Protein AF-A0A5C4IYL6-F1 (afdb_monomer_lite)

Secondary structure (DSSP, 8-state):
-EEEEEEEEETTEEEEEEEEEEEE-SSS-EEEEEEEEEE-TTSTT--EEEPPEEEEEES-SS--HHHHHHHHHHHHHTSHHHHHHHHHHEE----

Foldseek 3Di:
DDWDWDWDQDPVGTFTWIWDWDWDPPPHTKIWIKTFTWDDQPDPVGIATEDMDTPDIPPDPDDPVVVVVVVVVCVQVVDPVSVVVNVVRYDDDDD

Radius of gyration: 14.27 Å; chains: 1; bounding box: 31×28×36 Å

Structure (mmCIF, N/CA/C/O backbone):
data_AF-A0A5C4IYL6-F1
#
_entry.id   AF-A0A5C4IYL6-F1
#
loop_
_atom_site.group_PDB
_atom_site.id
_atom_site.type_symbol
_atom_site.label_atom_id
_atom_site.label_alt_id
_atom_site.label_comp_id
_atom_site.label_asym_id
_atom_site.label_entity_id
_atom_site.label_seq_id
_atom_site.pdbx_PDB_ins_code
_atom_site.Cartn_x
_atom_site.Cartn_y
_atom_site.Cartn_z
_atom_site.occupancy
_atom_site.B_iso_or_equiv
_atom_site.auth_seq_id
_atom_site.auth_comp_id
_atom_site.auth_asym_id
_atom_site.auth_atom_id
_atom_site.pdbx_PDB_model_num
ATOM 1 N N . MET A 1 1 ? -1.263 9.237 9.375 1.00 84.19 1 MET A N 1
ATOM 2 C CA . MET A 1 1 ? -0.700 8.286 8.398 1.00 84.19 1 MET A CA 1
ATOM 3 C C . MET A 1 1 ? 0.782 8.565 8.267 1.00 84.19 1 MET A C 1
ATOM 5 O O . MET A 1 1 ? 1.154 9.732 8.190 1.00 84.19 1 MET A O 1
ATOM 9 N N . LEU A 1 2 ? 1.598 7.518 8.291 1.00 92.69 2 LEU A N 1
ATOM 10 C CA . LEU A 1 2 ? 3.038 7.563 8.059 1.00 92.69 2 LEU A CA 1
ATOM 11 C C . LEU A 1 2 ? 3.344 6.750 6.798 1.00 92.69 2 LEU A C 1
ATOM 13 O O . LEU A 1 2 ? 2.785 5.671 6.624 1.00 92.69 2 LEU A O 1
ATOM 17 N N . VAL A 1 3 ? 4.229 7.259 5.943 1.00 94.88 3 VAL A N 1
ATOM 18 C CA . VAL A 1 3 ? 4.760 6.524 4.790 1.00 94.88 3 VAL A CA 1
ATOM 19 C C . VAL A 1 3 ? 6.278 6.568 4.875 1.00 94.88 3 VAL A C 1
ATOM 21 O O . VAL A 1 3 ? 6.849 7.651 5.013 1.00 94.88 3 VAL A O 1
ATOM 24 N N . VAL A 1 4 ? 6.924 5.405 4.836 1.00 96.44 4 VAL A N 1
ATOM 25 C CA . VAL A 1 4 ? 8.388 5.284 4.889 1.00 96.44 4 VAL A CA 1
ATOM 26 C C . VAL A 1 4 ? 8.897 4.409 3.756 1.00 96.44 4 VAL A C 1
ATOM 28 O O . VAL A 1 4 ? 8.259 3.424 3.399 1.00 96.44 4 VAL A O 1
ATOM 31 N N . ASP A 1 5 ? 10.055 4.766 3.212 1.00 95.50 5 ASP A N 1
ATOM 32 C CA . ASP A 1 5 ? 10.780 3.934 2.254 1.00 95.50 5 ASP A CA 1
ATOM 33 C C . ASP A 1 5 ? 11.583 2.867 3.008 1.00 95.50 5 ASP A C 1
ATOM 35 O O . ASP A 1 5 ? 12.306 3.176 3.964 1.00 95.50 5 ASP A O 1
ATOM 39 N N . ALA A 1 6 ? 11.398 1.605 2.633 1.00 93.88 6 ALA A N 1
ATOM 40 C CA . ALA A 1 6 ? 11.996 0.452 3.290 1.00 93.88 6 ALA A CA 1
ATOM 41 C C . ALA A 1 6 ? 12.186 -0.701 2.294 1.00 93.88 6 ALA A C 1
ATOM 43 O O . ALA A 1 6 ? 11.986 -0.561 1.092 1.00 93.88 6 ALA A O 1
ATOM 44 N N . TYR A 1 7 ? 12.566 -1.870 2.803 1.00 92.00 7 TYR A N 1
ATOM 45 C CA . TYR A 1 7 ? 12.649 -3.092 2.016 1.00 92.00 7 TYR A CA 1
ATOM 46 C C . TYR A 1 7 ? 11.971 -4.257 2.735 1.00 92.00 7 TYR A C 1
ATOM 48 O O . TYR A 1 7 ? 12.037 -4.382 3.961 1.00 92.00 7 TYR A O 1
ATOM 56 N N . LEU A 1 8 ? 11.333 -5.125 1.954 1.00 89.88 8 LEU A N 1
ATOM 57 C CA . LEU A 1 8 ? 10.790 -6.405 2.388 1.00 89.88 8 LEU A CA 1
ATOM 58 C C . LEU A 1 8 ? 11.786 -7.518 2.069 1.00 89.88 8 LEU A C 1
ATOM 60 O O . LEU A 1 8 ? 12.445 -7.497 1.030 1.00 89.88 8 LEU A O 1
ATOM 64 N N . HIS A 1 9 ? 11.866 -8.514 2.948 1.00 88.44 9 HIS A N 1
ATOM 65 C CA . HIS A 1 9 ? 12.515 -9.783 2.636 1.00 88.44 9 HIS A CA 1
ATOM 66 C C . HIS A 1 9 ? 11.432 -10.783 2.254 1.00 88.44 9 HIS A C 1
ATOM 68 O O . HIS A 1 9 ? 10.704 -11.270 3.119 1.00 88.44 9 HIS A O 1
ATOM 74 N N . LEU A 1 10 ? 11.313 -11.042 0.959 1.00 81.69 10 LEU A N 1
ATOM 75 C CA . LEU A 1 10 ? 10.408 -12.033 0.390 1.00 81.69 10 LEU A CA 1
ATOM 76 C C . LEU A 1 10 ? 11.224 -13.255 -0.047 1.00 81.69 10 LEU A C 1
ATOM 78 O O . LEU A 1 10 ? 12.455 -13.222 -0.046 1.00 81.69 10 LEU A O 1
ATOM 82 N N . GLU A 1 11 ? 10.558 -14.341 -0.436 1.00 80.19 11 GLU A N 1
ATOM 83 C CA . GLU A 1 11 ? 11.248 -15.546 -0.930 1.00 80.19 11 GLU A CA 1
ATOM 84 C C . GLU A 1 11 ? 12.102 -15.253 -2.173 1.00 80.19 11 GLU A C 1
ATOM 86 O O . GLU A 1 11 ? 13.161 -15.849 -2.364 1.00 80.19 11 GLU A O 1
ATOM 91 N N . VAL A 1 12 ? 11.681 -14.270 -2.974 1.00 79.25 12 VAL A N 1
ATOM 92 C CA . VAL A 1 12 ? 12.411 -13.763 -4.145 1.00 79.25 12 VAL A CA 1
ATOM 93 C C . VAL A 1 12 ? 13.611 -12.876 -3.784 1.00 79.25 12 VAL A C 1
ATOM 95 O O . VAL A 1 12 ? 14.391 -12.502 -4.657 1.00 79.25 12 VAL A O 1
ATOM 98 N N . GLY A 1 13 ? 13.784 -12.548 -2.501 1.00 86.44 13 GLY A N 1
ATOM 99 C CA . GLY A 1 13 ? 14.874 -11.733 -1.979 1.00 86.44 13 GLY A CA 1
ATOM 100 C C . GLY A 1 13 ? 14.420 -10.377 -1.440 1.00 86.44 13 GLY A C 1
ATOM 101 O O . GLY A 1 13 ? 13.290 -10.195 -0.985 1.00 86.44 13 GLY A O 1
ATOM 102 N N . ARG A 1 14 ? 15.353 -9.419 -1.436 1.00 90.31 14 ARG A N 1
ATOM 103 C CA . ARG A 1 14 ? 15.111 -8.057 -0.952 1.00 90.31 14 ARG A CA 1
ATOM 104 C C . ARG A 1 14 ? 14.368 -7.250 -2.015 1.00 90.31 14 ARG A C 1
ATOM 106 O O . ARG A 1 14 ? 14.908 -7.056 -3.101 1.00 90.31 14 ARG A O 1
ATOM 113 N N . VAL A 1 15 ? 13.190 -6.736 -1.675 1.00 92.25 15 VAL A N 1
ATOM 114 C CA . VAL A 1 15 ? 12.358 -5.909 -2.562 1.00 92.25 15 VAL A CA 1
ATOM 115 C C . VAL A 1 15 ? 12.127 -4.550 -1.911 1.00 92.25 15 VAL A C 1
ATOM 117 O O . VAL A 1 15 ? 11.708 -4.497 -0.755 1.00 92.25 15 VAL A O 1
ATOM 120 N N . ASP A 1 16 ? 12.411 -3.464 -2.630 1.00 95.19 16 ASP A N 1
ATOM 121 C CA . ASP A 1 16 ? 12.133 -2.106 -2.151 1.00 95.19 16 ASP A CA 1
ATOM 122 C C . ASP A 1 16 ? 10.615 -1.899 -2.030 1.00 95.19 16 ASP A C 1
ATOM 124 O O . ASP A 1 16 ? 9.833 -2.385 -2.851 1.00 95.19 16 ASP A O 1
ATOM 128 N N . ALA A 1 17 ? 10.172 -1.233 -0.966 1.00 96.44 17 ALA A N 1
ATOM 129 C CA . ALA A 1 17 ? 8.757 -1.054 -0.680 1.00 96.44 17 ALA A CA 1
ATOM 130 C C . ALA A 1 17 ? 8.484 0.216 0.124 1.00 96.44 17 ALA A C 1
ATOM 132 O O . ALA A 1 17 ? 9.176 0.522 1.094 1.00 96.44 17 ALA A O 1
ATOM 133 N N . LEU A 1 18 ? 7.390 0.898 -0.211 1.00 95.75 18 LEU A N 1
ATOM 134 C CA . LEU A 1 18 ? 6.828 1.915 0.669 1.00 95.75 18 LEU A CA 1
ATOM 135 C C . LEU A 1 18 ? 5.979 1.226 1.735 1.00 95.75 18 LEU A C 1
ATOM 137 O O . LEU A 1 18 ? 5.039 0.498 1.414 1.00 95.75 18 LEU A O 1
ATOM 141 N N . ILE A 1 19 ? 6.294 1.460 3.005 1.00 96.12 19 ILE A N 1
ATOM 142 C CA . ILE A 1 19 ? 5.485 0.991 4.127 1.00 96.12 19 ILE A CA 1
ATOM 143 C C . ILE A 1 19 ? 4.540 2.109 4.540 1.00 96.12 19 ILE A C 1
ATOM 145 O O . ILE A 1 19 ? 4.975 3.179 4.970 1.00 96.12 19 ILE A O 1
ATOM 149 N N . VAL A 1 20 ? 3.246 1.838 4.420 1.00 94.88 20 VAL A N 1
ATOM 150 C CA . VAL A 1 20 ? 2.169 2.723 4.857 1.00 94.88 20 VAL A CA 1
ATOM 151 C C . VAL A 1 20 ? 1.670 2.232 6.208 1.00 94.88 20 VAL A C 1
ATOM 153 O O . VAL A 1 20 ? 1.259 1.081 6.335 1.00 94.88 20 VAL A O 1
ATOM 156 N N . ASP A 1 21 ? 1.704 3.104 7.210 1.00 94.69 21 ASP A N 1
ATOM 157 C CA . ASP A 1 21 ? 1.148 2.863 8.541 1.00 94.69 21 ASP A CA 1
ATOM 158 C C . ASP A 1 21 ? 0.011 3.864 8.800 1.00 94.69 21 ASP A C 1
ATOM 160 O O . ASP A 1 21 ? 0.208 5.087 8.913 1.00 94.69 21 ASP A O 1
ATOM 164 N N . ALA A 1 22 ? -1.210 3.341 8.829 1.00 92.62 22 ALA A N 1
ATOM 165 C CA . ALA A 1 22 ? -2.424 4.088 9.102 1.00 92.62 22 ALA A CA 1
ATOM 166 C C . ALA A 1 22 ? -2.955 3.692 10.478 1.00 92.62 22 ALA A C 1
ATOM 168 O O . ALA A 1 22 ? -3.146 2.517 10.770 1.00 92.62 22 ALA A O 1
ATOM 169 N N . VAL A 1 23 ? -3.215 4.687 11.325 1.00 93.38 23 VAL A N 1
ATOM 170 C CA . VAL A 1 23 ? -3.750 4.482 12.672 1.00 93.38 23 VAL A CA 1
ATOM 171 C C . VAL A 1 23 ? -4.974 5.358 12.842 1.00 93.38 23 VAL A C 1
ATOM 173 O O . VAL A 1 23 ? -4.926 6.563 12.589 1.00 93.38 23 VAL A O 1
ATOM 176 N N . GLU A 1 24 ? -6.044 4.746 13.319 1.00 91.56 24 GLU A N 1
ATOM 177 C CA . GLU A 1 24 ? -7.250 5.413 13.775 1.00 91.56 24 GLU A CA 1
ATOM 178 C C . GLU A 1 24 ? -7.379 5.197 15.285 1.00 91.56 24 GLU A C 1
ATOM 180 O O . GLU A 1 24 ? -7.089 4.116 15.792 1.00 91.56 24 GLU A O 1
ATOM 185 N N . TYR A 1 25 ? -7.774 6.233 16.026 1.00 89.69 25 TYR A N 1
ATOM 186 C CA . TYR A 1 25 ? -7.799 6.196 17.494 1.00 89.69 25 TYR A CA 1
ATOM 187 C C . TYR A 1 25 ? -9.206 6.137 18.100 1.00 89.69 25 TYR A C 1
ATOM 189 O O . TYR A 1 25 ? -9.336 5.818 19.280 1.00 89.69 25 TYR A O 1
ATOM 197 N N . VAL A 1 26 ? -10.251 6.451 17.332 1.00 89.50 26 VAL A N 1
ATOM 198 C CA . VAL A 1 26 ? -11.631 6.581 17.821 1.00 89.50 26 VAL A CA 1
ATOM 199 C C . VAL A 1 26 ? -12.546 5.722 16.946 1.00 89.50 26 VAL A C 1
ATOM 201 O O . VAL A 1 26 ? -12.405 5.786 15.729 1.00 89.50 26 VAL A O 1
ATOM 204 N N . PRO A 1 27 ? -13.491 4.947 17.518 1.00 86.56 27 PRO A N 1
ATOM 205 C CA . PRO A 1 27 ? -13.794 4.778 18.949 1.00 86.56 27 PRO A CA 1
ATOM 206 C C . PRO A 1 27 ? -12.834 3.844 19.709 1.00 86.56 27 PRO A C 1
ATOM 208 O O . PRO A 1 27 ? -12.916 3.744 20.930 1.00 86.56 27 PRO A O 1
ATOM 211 N N . GLY A 1 28 ? -11.910 3.186 19.015 1.00 87.06 28 GLY A N 1
ATOM 212 C CA . GLY A 1 28 ? -10.846 2.373 19.598 1.00 87.06 28 GLY A CA 1
ATOM 213 C C . GLY A 1 28 ? -9.635 2.372 18.674 1.00 87.06 28 GLY A C 1
ATOM 214 O O . GLY A 1 28 ? -9.774 2.631 17.478 1.00 87.06 28 GLY A O 1
ATOM 215 N N . ARG A 1 29 ? -8.440 2.115 19.220 1.00 92.31 29 ARG A N 1
ATOM 216 C CA . ARG A 1 29 ? -7.212 2.133 18.420 1.00 92.31 29 ARG A CA 1
ATOM 217 C C . ARG A 1 29 ? -7.209 0.968 17.433 1.00 92.31 29 ARG A C 1
ATOM 219 O O . ARG A 1 29 ? -7.119 -0.185 17.849 1.00 92.31 29 ARG A O 1
ATOM 226 N N . ARG A 1 30 ? -7.219 1.295 16.146 1.00 93.25 30 ARG A N 1
ATOM 227 C CA . ARG A 1 30 ? -7.038 0.365 15.032 1.00 93.25 30 ARG A CA 1
ATOM 228 C C . ARG A 1 30 ? -5.851 0.809 14.201 1.00 93.25 30 ARG A C 1
ATOM 230 O O . ARG A 1 30 ? -5.623 2.009 14.045 1.00 93.25 30 ARG A O 1
ATOM 237 N N . SER A 1 31 ? -5.088 -0.137 13.677 1.00 93.94 31 SER A N 1
ATOM 238 C CA . SER A 1 31 ? -4.008 0.190 12.752 1.00 93.94 31 SER A CA 1
ATOM 239 C C . SER A 1 31 ? -3.910 -0.795 11.608 1.00 93.94 31 SER A C 1
ATOM 241 O O . SER A 1 31 ? -4.130 -1.990 11.786 1.00 93.94 31 SER A O 1
ATOM 243 N N . LEU A 1 32 ? -3.535 -0.262 10.455 1.00 94.19 32 LEU A N 1
ATOM 244 C CA . LEU A 1 32 ? -3.306 -0.970 9.215 1.00 94.19 32 LEU A CA 1
ATOM 245 C C . LEU A 1 32 ? -1.883 -0.673 8.761 1.00 94.19 32 LEU A C 1
ATOM 247 O O . LEU A 1 32 ? -1.523 0.489 8.557 1.00 94.19 32 LEU A O 1
ATOM 251 N N . LYS A 1 33 ? -1.095 -1.726 8.563 1.00 95.19 33 LYS A N 1
ATOM 252 C CA . LYS A 1 33 ? 0.215 -1.637 7.933 1.00 95.19 33 LYS A CA 1
ATOM 253 C C . LYS A 1 33 ? 0.178 -2.323 6.582 1.00 95.19 33 LYS A C 1
ATOM 255 O O . LYS A 1 33 ? -0.181 -3.497 6.483 1.00 95.19 33 LYS A O 1
ATOM 260 N N . MET A 1 34 ? 0.594 -1.600 5.555 1.00 95.06 34 MET A N 1
ATOM 261 C CA . MET A 1 34 ? 0.698 -2.102 4.192 1.00 95.06 34 MET A CA 1
ATOM 262 C C . MET A 1 34 ? 2.104 -1.907 3.655 1.00 95.06 34 MET A C 1
ATOM 264 O O . MET A 1 34 ? 2.782 -0.941 4.001 1.00 95.06 34 MET A O 1
ATOM 268 N N . ALA A 1 35 ? 2.514 -2.811 2.779 1.00 95.50 35 ALA A N 1
ATOM 269 C CA . ALA A 1 35 ? 3.689 -2.648 1.950 1.00 95.50 35 ALA A CA 1
ATOM 270 C C . ALA A 1 35 ? 3.257 -2.464 0.497 1.00 95.50 35 ALA A C 1
ATOM 272 O O . ALA A 1 35 ? 2.423 -3.216 -0.005 1.00 95.50 35 ALA A O 1
ATOM 273 N N . ILE A 1 36 ? 3.842 -1.479 -0.172 1.00 94.88 36 ILE A N 1
ATOM 274 C CA . ILE A 1 36 ? 3.687 -1.218 -1.601 1.00 94.88 36 ILE A CA 1
ATOM 275 C C . ILE A 1 36 ? 5.052 -1.503 -2.227 1.00 94.88 36 ILE A C 1
ATOM 277 O O . ILE A 1 36 ? 5.913 -0.616 -2.216 1.00 94.88 36 ILE A O 1
ATOM 281 N N . PRO A 1 37 ? 5.307 -2.741 -2.686 1.00 95.25 37 PRO A N 1
ATOM 282 C CA . PRO A 1 37 ? 6.580 -3.072 -3.297 1.00 95.25 37 PRO A CA 1
ATOM 283 C C . PRO A 1 37 ? 6.727 -2.308 -4.611 1.00 95.25 37 PRO A C 1
ATOM 285 O O . PRO A 1 37 ? 5.763 -2.160 -5.366 1.00 95.25 37 PRO A O 1
ATOM 288 N N . TYR A 1 38 ? 7.933 -1.842 -4.903 1.00 94.94 38 TYR A N 1
ATOM 289 C CA . TYR A 1 38 ? 8.225 -1.135 -6.139 1.00 94.94 38 TYR A CA 1
ATOM 290 C C . TYR A 1 38 ? 9.605 -1.515 -6.674 1.00 94.94 38 TYR A C 1
ATOM 292 O O . TYR A 1 38 ? 10.476 -2.010 -5.961 1.00 94.94 38 TYR A O 1
ATOM 300 N N . ARG A 1 39 ? 9.798 -1.284 -7.968 1.00 93.81 39 ARG A N 1
ATOM 301 C CA . ARG A 1 39 ? 11.104 -1.314 -8.621 1.00 93.81 39 ARG A CA 1
ATOM 302 C C . ARG A 1 39 ? 11.542 0.130 -8.845 1.00 93.81 39 ARG A C 1
ATOM 304 O O . ARG A 1 39 ? 10.779 0.876 -9.457 1.00 93.81 39 ARG A O 1
ATOM 311 N N . PRO A 1 40 ? 12.717 0.565 -8.363 1.00 93.50 40 PRO A N 1
ATOM 312 C CA . PRO A 1 40 ? 13.152 1.948 -8.518 1.00 93.50 40 PRO A CA 1
ATOM 313 C C . PRO A 1 40 ? 13.424 2.288 -9.987 1.00 93.50 40 PRO A C 1
ATOM 315 O O 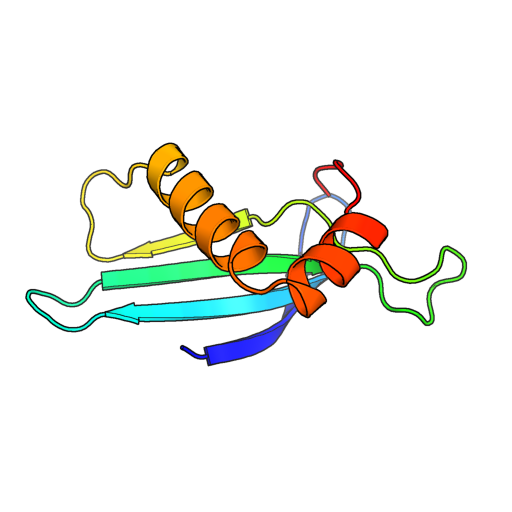. PRO A 1 40 ? 13.855 1.440 -10.766 1.00 93.50 40 PRO A O 1
ATOM 318 N N . GLN A 1 41 ? 13.273 3.565 -10.351 1.00 92.62 41 GLN A N 1
ATOM 319 C CA . GLN A 1 41 ? 13.526 4.067 -11.713 1.00 92.62 41 GLN A CA 1
ATOM 320 C C . GLN A 1 41 ? 14.947 3.767 -12.226 1.00 92.62 41 GLN A C 1
ATOM 322 O O . GLN A 1 41 ? 15.160 3.686 -13.430 1.00 92.62 41 GLN A O 1
ATOM 327 N N . MET A 1 42 ? 15.915 3.604 -11.318 1.00 92.12 42 MET A N 1
ATOM 328 C CA . MET A 1 42 ? 17.304 3.267 -11.649 1.00 92.12 42 MET A CA 1
ATOM 329 C C . MET A 1 42 ? 17.494 1.806 -12.096 1.00 92.12 42 MET A C 1
ATOM 331 O O . MET A 1 42 ? 18.592 1.458 -12.531 1.00 92.12 42 MET A O 1
ATOM 335 N N . SER A 1 43 ? 16.471 0.949 -11.981 1.00 91.75 43 SER A N 1
ATOM 336 C CA . SER A 1 43 ? 16.523 -0.424 -12.497 1.00 91.75 43 SER A CA 1
ATOM 337 C C . SER A 1 43 ? 16.570 -0.425 -14.030 1.00 91.75 43 SER A C 1
ATOM 339 O O . SER A 1 43 ? 15.893 0.401 -14.647 1.00 91.75 43 SER A O 1
ATOM 341 N N . PRO A 1 44 ? 17.295 -1.361 -14.673 1.00 93.19 44 PRO A N 1
ATOM 342 C CA . PRO A 1 44 ? 17.321 -1.486 -16.135 1.00 93.19 44 PRO A CA 1
ATOM 343 C C . PRO A 1 44 ? 15.932 -1.620 -16.782 1.00 93.19 44 PRO A C 1
ATOM 345 O O . PRO A 1 44 ? 15.717 -1.160 -17.900 1.00 93.19 44 PRO A O 1
ATOM 348 N N . GLU A 1 45 ? 14.982 -2.221 -16.068 1.00 91.38 45 GLU A N 1
ATOM 349 C CA . GLU A 1 45 ? 13.599 -2.461 -16.488 1.00 91.38 45 GLU A CA 1
ATOM 350 C C . GLU A 1 45 ? 12.654 -1.288 -16.149 1.00 91.38 45 GLU A C 1
ATOM 352 O O . GLU A 1 45 ? 11.438 -1.402 -16.315 1.00 91.38 45 GLU A O 1
ATOM 357 N N . GLY A 1 46 ? 13.186 -0.167 -15.649 1.00 93.88 46 GLY A N 1
ATOM 358 C CA . GLY A 1 46 ? 12.431 1.038 -15.291 1.00 93.88 46 GLY A CA 1
ATOM 359 C C . GLY A 1 46 ? 11.627 0.927 -13.991 1.00 93.88 46 GLY A C 1
ATOM 360 O O . GLY A 1 46 ? 11.676 -0.088 -13.294 1.00 93.88 46 GLY A O 1
ATOM 361 N N . PHE A 1 47 ? 10.886 1.988 -13.656 1.00 94.44 47 PHE A N 1
ATOM 362 C CA . PHE A 1 47 ? 10.029 2.022 -12.470 1.00 94.44 47 PHE A CA 1
ATOM 363 C C . PHE A 1 47 ? 8.789 1.137 -12.630 1.00 94.44 47 PHE A C 1
ATOM 365 O O . PHE A 1 47 ? 8.173 1.102 -13.695 1.00 94.44 47 PHE A O 1
ATOM 372 N N . ALA A 1 48 ? 8.417 0.447 -11.555 1.00 94.88 48 ALA A N 1
ATOM 373 C CA . ALA A 1 48 ? 7.189 -0.334 -11.481 1.00 94.88 48 ALA A CA 1
ATOM 374 C C . ALA A 1 48 ? 6.648 -0.356 -10.053 1.00 94.88 48 ALA A C 1
ATOM 376 O O . ALA A 1 48 ? 7.423 -0.325 -9.098 1.00 94.88 48 ALA A O 1
ATOM 377 N N . VAL A 1 49 ? 5.331 -0.464 -9.915 1.00 94.19 49 VAL A N 1
ATOM 378 C CA . VAL A 1 49 ? 4.641 -0.708 -8.646 1.00 94.19 49 VAL A CA 1
ATOM 379 C C . VAL A 1 49 ? 4.044 -2.107 -8.711 1.00 94.19 49 VAL A C 1
ATOM 381 O O . VAL A 1 49 ? 3.367 -2.442 -9.678 1.00 94.19 49 VAL A O 1
ATOM 384 N N . TYR A 1 50 ? 4.300 -2.933 -7.704 1.00 93.44 50 TYR A N 1
ATOM 385 C CA . TYR A 1 50 ? 3.727 -4.274 -7.608 1.00 93.44 50 TYR A CA 1
ATOM 386 C C . TYR A 1 50 ? 2.472 -4.264 -6.733 1.00 93.44 50 TYR A C 1
ATOM 388 O O . TYR A 1 50 ? 2.192 -3.288 -6.028 1.00 93.44 50 TYR A O 1
ATOM 396 N N . ARG A 1 51 ? 1.718 -5.370 -6.741 1.00 90.94 51 ARG A N 1
ATOM 397 C CA . ARG A 1 51 ? 0.495 -5.498 -5.936 1.00 90.94 51 ARG A CA 1
ATOM 398 C C . ARG A 1 51 ? 0.784 -5.211 -4.443 1.00 90.94 51 ARG A C 1
ATOM 400 O O . ARG A 1 51 ? 1.626 -5.897 -3.853 1.00 90.94 51 ARG A O 1
ATOM 407 N N . PRO A 1 52 ? 0.077 -4.247 -3.813 1.00 92.75 52 PRO A N 1
ATOM 408 C CA . PRO A 1 52 ? 0.201 -3.976 -2.384 1.00 92.75 52 PRO A CA 1
ATOM 409 C C . PRO A 1 52 ? -0.125 -5.197 -1.523 1.00 92.75 52 PRO A C 1
ATOM 411 O O . PRO A 1 52 ? -0.969 -6.022 -1.878 1.00 92.75 52 PRO A O 1
ATOM 414 N N . LYS A 1 53 ? 0.522 -5.291 -0.361 1.00 91.75 53 LYS A N 1
ATOM 415 C CA . LYS A 1 53 ? 0.352 -6.390 0.595 1.00 91.75 53 LYS A CA 1
ATOM 416 C C . LYS A 1 53 ? -0.017 -5.848 1.966 1.00 91.75 53 LYS A C 1
ATOM 418 O O . LYS A 1 53 ? 0.613 -4.912 2.459 1.00 91.75 53 LYS A O 1
ATOM 423 N N . PHE A 1 54 ? -0.991 -6.478 2.612 1.00 92.81 54 PHE A N 1
ATOM 424 C CA . PHE A 1 54 ? -1.236 -6.266 4.034 1.00 92.81 54 PHE A CA 1
ATOM 425 C C . PHE A 1 54 ? -0.106 -6.906 4.840 1.00 92.81 54 PHE A C 1
ATOM 427 O O . PHE A 1 54 ? 0.200 -8.083 4.664 1.00 92.81 54 PHE A O 1
ATOM 434 N N . VAL A 1 55 ? 0.531 -6.112 5.698 1.00 92.62 55 VAL A N 1
ATOM 435 C CA . VAL A 1 55 ? 1.595 -6.564 6.604 1.00 92.62 55 VAL A CA 1
ATOM 436 C C . VAL A 1 55 ? 1.014 -6.866 7.977 1.00 92.62 55 VAL A C 1
ATOM 438 O O . VAL A 1 55 ? 1.372 -7.872 8.578 1.00 92.62 55 VAL A O 1
ATOM 441 N N . ASP A 1 56 ? 0.139 -5.992 8.478 1.00 93.06 56 ASP A N 1
ATOM 442 C CA . ASP A 1 56 ? -0.460 -6.141 9.802 1.00 93.06 56 ASP A CA 1
ATOM 443 C C . ASP A 1 56 ? -1.793 -5.386 9.895 1.00 93.06 56 ASP A C 1
ATOM 445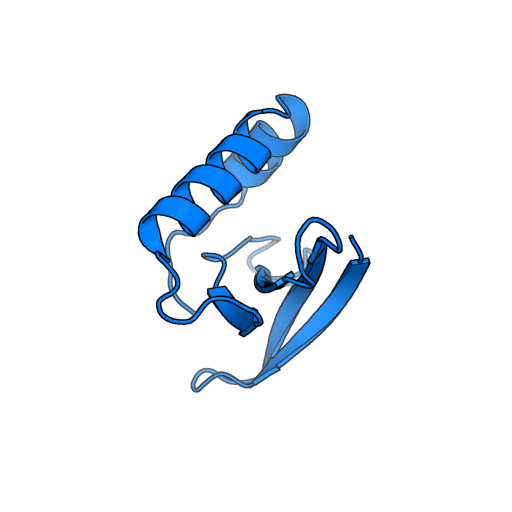 O O . ASP A 1 56 ? -1.944 -4.307 9.312 1.00 93.06 56 ASP A O 1
ATOM 449 N N . VAL A 1 57 ? -2.745 -5.942 10.643 1.00 93.25 57 VAL A N 1
ATOM 450 C CA . VAL A 1 57 ? -4.023 -5.301 10.981 1.00 93.25 57 VAL A CA 1
ATOM 451 C C . VAL A 1 57 ? -4.285 -5.541 12.460 1.00 93.25 57 VAL A C 1
ATOM 453 O O . VAL A 1 57 ? -4.441 -6.678 12.893 1.00 93.25 57 VAL A O 1
ATOM 456 N N . VAL A 1 58 ? -4.339 -4.466 13.242 1.00 93.62 58 VAL A N 1
ATOM 457 C CA . VAL A 1 58 ? -4.459 -4.527 14.704 1.00 93.62 58 VAL A CA 1
ATOM 458 C C . VAL A 1 58 ? -5.725 -3.808 15.153 1.00 93.62 58 VAL A C 1
ATOM 460 O O . VAL A 1 58 ? -6.075 -2.756 14.617 1.00 93.62 58 VAL A O 1
ATOM 463 N N . GLY A 1 59 ? -6.384 -4.349 16.181 1.00 88.75 59 GLY A N 1
ATOM 464 C CA . GLY A 1 59 ? -7.612 -3.781 16.750 1.00 88.75 59 GLY A CA 1
ATOM 465 C C . GLY A 1 59 ? -8.889 -4.216 16.025 1.00 88.75 59 GLY A C 1
ATOM 466 O O . GLY A 1 59 ? -9.920 -3.560 16.168 1.00 88.75 59 GLY A O 1
ATOM 467 N N . VAL A 1 60 ? -8.814 -5.298 15.244 1.00 86.75 60 VAL A N 1
ATOM 468 C CA . VAL A 1 60 ? -9.943 -5.957 14.576 1.00 86.75 60 VAL A CA 1
ATOM 469 C C . VAL A 1 60 ? -9.796 -7.463 14.797 1.00 86.75 60 VAL A C 1
ATOM 471 O O . VAL A 1 60 ? -8.727 -7.999 14.524 1.00 86.75 60 VAL A O 1
ATOM 474 N N . ASP A 1 61 ? -10.838 -8.125 15.304 1.00 84.38 61 ASP A N 1
ATOM 475 C CA . ASP A 1 61 ? -10.786 -9.562 15.623 1.00 84.38 61 ASP A CA 1
ATOM 476 C C . ASP A 1 61 ? -10.737 -10.429 14.354 1.00 84.38 61 ASP A C 1
ATOM 478 O O . ASP A 1 61 ? -9.938 -11.357 14.256 1.00 84.38 61 ASP A O 1
ATOM 482 N N . GLU A 1 62 ? -11.552 -10.081 13.356 1.00 87.62 62 GLU A N 1
ATOM 483 C CA . GLU A 1 62 ? -11.596 -10.728 12.042 1.00 87.62 62 GLU A CA 1
ATOM 484 C C . GLU A 1 62 ? -11.539 -9.647 10.950 1.00 87.62 62 GLU A C 1
ATOM 486 O O . GLU A 1 62 ? -12.569 -9.071 10.588 1.00 87.62 62 GLU A O 1
ATOM 491 N N . PRO A 1 63 ? -10.337 -9.278 10.467 1.00 86.88 63 PRO A N 1
ATOM 492 C CA . PRO A 1 63 ? -10.199 -8.259 9.436 1.00 86.88 63 PRO A CA 1
ATOM 493 C C . PRO A 1 63 ? -10.738 -8.748 8.088 1.00 86.88 63 PRO A C 1
ATOM 495 O O . PRO A 1 63 ? -10.260 -9.732 7.524 1.00 86.88 63 PRO A O 1
ATOM 498 N N . ASP A 1 64 ? -11.700 -8.009 7.536 1.00 90.94 64 ASP A N 1
ATOM 499 C CA . ASP A 1 64 ? -12.169 -8.193 6.164 1.00 90.94 64 ASP A CA 1
ATOM 500 C C . ASP A 1 64 ? -11.156 -7.584 5.184 1.00 90.94 64 ASP A C 1
ATOM 502 O O . ASP A 1 64 ? -11.214 -6.406 4.826 1.00 90.94 64 ASP A O 1
ATOM 506 N N . TYR A 1 65 ? -10.180 -8.393 4.776 1.00 89.44 65 TYR A N 1
ATOM 507 C CA . TYR A 1 65 ? -9.134 -7.965 3.848 1.00 89.44 65 TYR A CA 1
ATOM 508 C C . TYR A 1 65 ? -9.661 -7.589 2.462 1.00 89.44 65 TYR A C 1
ATOM 510 O O . TYR A 1 65 ? -9.012 -6.791 1.787 1.00 89.44 65 TYR A O 1
ATOM 518 N N . ALA A 1 66 ? -10.804 -8.136 2.034 1.00 89.50 66 ALA A N 1
ATOM 519 C CA . ALA A 1 66 ? -11.401 -7.779 0.751 1.00 89.50 66 ALA A CA 1
ATOM 520 C C . ALA A 1 66 ? -11.973 -6.361 0.823 1.00 89.50 66 ALA A C 1
ATOM 522 O O . ALA A 1 66 ? -11.569 -5.504 0.043 1.00 89.50 66 ALA A O 1
ATOM 523 N N . ALA A 1 67 ? -12.791 -6.074 1.841 1.00 90.25 67 ALA A N 1
ATOM 524 C CA . ALA A 1 67 ? -13.326 -4.730 2.049 1.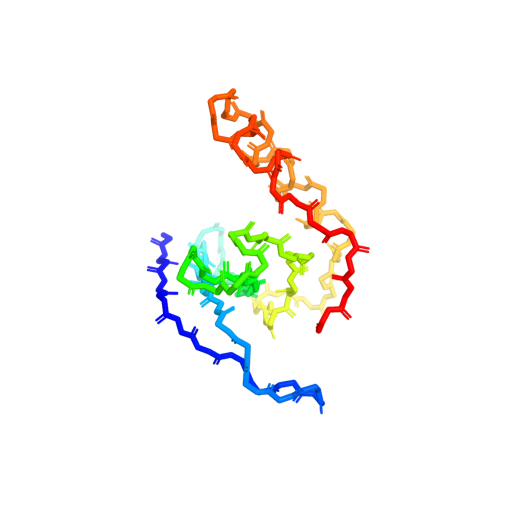00 90.25 67 ALA A CA 1
ATOM 525 C C . ALA A 1 67 ? -12.222 -3.688 2.310 1.00 90.25 67 ALA A C 1
ATOM 527 O O . ALA A 1 67 ? -12.320 -2.547 1.860 1.00 90.25 67 ALA A O 1
ATOM 528 N N . LEU A 1 68 ? -11.152 -4.066 3.020 1.00 90.00 68 LEU A N 1
ATOM 529 C CA . LEU A 1 68 ? -9.992 -3.192 3.223 1.00 90.00 68 LEU A CA 1
ATOM 530 C C . LEU A 1 68 ? -9.233 -2.921 1.920 1.00 90.00 68 LEU A C 1
ATOM 532 O O . LEU A 1 68 ? -8.757 -1.804 1.725 1.00 90.00 68 LEU A O 1
ATOM 536 N N . ALA A 1 69 ? -9.097 -3.925 1.049 1.00 89.12 69 ALA A N 1
ATOM 537 C CA . ALA A 1 69 ? -8.466 -3.750 -0.254 1.00 89.12 69 ALA A CA 1
ATOM 538 C C . ALA A 1 69 ? -9.303 -2.824 -1.139 1.00 89.12 69 ALA A C 1
ATOM 540 O O . ALA A 1 69 ? -8.752 -1.870 -1.684 1.00 89.12 69 ALA A O 1
ATOM 541 N N . ASP A 1 70 ? -10.615 -3.049 -1.209 1.00 91.62 70 ASP A N 1
ATOM 542 C CA . ASP A 1 70 ? -11.541 -2.202 -1.965 1.00 91.62 70 ASP A CA 1
ATOM 543 C C . ASP A 1 70 ? -11.456 -0.747 -1.481 1.00 91.62 70 ASP A C 1
ATOM 545 O O . ASP A 1 70 ? -11.189 0.153 -2.270 1.00 91.62 70 ASP A O 1
ATOM 549 N N . ALA A 1 71 ? -11.535 -0.516 -0.165 1.00 90.50 71 ALA A N 1
ATOM 550 C CA . ALA A 1 71 ? -11.416 0.827 0.407 1.00 90.50 71 ALA A CA 1
ATOM 551 C C . ALA A 1 71 ? -10.047 1.485 0.145 1.00 90.50 71 ALA A C 1
ATOM 553 O O . ALA A 1 71 ? -9.957 2.705 -0.010 1.00 90.50 71 ALA A O 1
ATOM 554 N N . PHE A 1 72 ? -8.966 0.699 0.111 1.00 88.62 72 PHE A N 1
ATOM 555 C CA . PHE A 1 72 ? -7.641 1.206 -0.241 1.00 88.62 72 PHE A CA 1
ATOM 556 C C . PHE A 1 72 ? -7.588 1.651 -1.707 1.00 88.62 72 PHE A C 1
ATOM 558 O O . PHE A 1 72 ? -7.121 2.758 -1.984 1.00 88.62 72 PHE A O 1
ATOM 565 N N . PHE A 1 73 ? -8.073 0.820 -2.633 1.00 88.50 73 PHE A N 1
ATOM 566 C CA . PHE A 1 73 ? -8.056 1.136 -4.061 1.00 88.50 73 PHE A CA 1
ATOM 567 C C . PHE A 1 73 ? -9.025 2.263 -4.419 1.00 88.50 73 PHE A C 1
ATOM 569 O O . PHE A 1 73 ? -8.630 3.147 -5.171 1.00 88.50 73 PHE A O 1
ATOM 576 N N . ASP A 1 74 ? -10.192 2.347 -3.775 1.00 91.38 74 ASP A N 1
ATOM 577 C CA . ASP A 1 74 ? -11.076 3.517 -3.863 1.00 91.38 74 ASP A CA 1
ATOM 578 C C . ASP A 1 74 ? -10.330 4.806 -3.478 1.00 91.38 74 ASP A C 1
ATOM 580 O O . ASP A 1 74 ? -10.466 5.850 -4.121 1.00 91.38 74 ASP A O 1
ATOM 584 N N . GLY A 1 75 ? -9.490 4.738 -2.439 1.00 88.56 75 GLY A N 1
ATOM 585 C CA . GLY A 1 75 ? -8.623 5.839 -2.029 1.00 88.56 75 GLY A CA 1
ATOM 586 C C . GLY A 1 75 ? -7.576 6.205 -3.085 1.00 88.56 75 GLY A C 1
ATOM 587 O O . GLY A 1 75 ? -7.403 7.390 -3.383 1.00 88.56 75 GLY A O 1
ATOM 588 N N . VAL A 1 76 ? -6.901 5.211 -3.669 1.00 86.94 76 VAL A N 1
ATOM 589 C CA . VAL A 1 76 ? -5.926 5.405 -4.760 1.00 86.94 76 VAL A CA 1
ATOM 590 C C . VAL A 1 76 ? -6.593 6.054 -5.977 1.00 86.94 76 VAL A C 1
ATOM 592 O O . VAL A 1 76 ? -6.078 7.045 -6.501 1.00 86.94 76 VAL A O 1
ATOM 595 N N . ASP A 1 77 ? -7.757 5.545 -6.373 1.00 88.69 77 ASP A N 1
ATOM 596 C CA . ASP A 1 77 ? -8.502 5.991 -7.550 1.00 88.69 77 ASP A CA 1
ATOM 597 C C . ASP A 1 77 ? -9.156 7.365 -7.356 1.00 88.69 77 ASP A C 1
ATOM 599 O O . ASP A 1 77 ? -9.354 8.102 -8.324 1.00 88.69 77 ASP A O 1
ATOM 603 N N . SER A 1 78 ? -9.425 7.770 -6.108 1.00 91.31 78 SER A N 1
ATOM 604 C CA . SER A 1 78 ? -10.009 9.084 -5.798 1.00 91.31 78 SER A CA 1
ATOM 605 C C . SER A 1 78 ? -9.118 10.272 -6.186 1.00 91.31 78 SER A C 1
ATOM 607 O O . SER A 1 78 ? -9.610 11.395 -6.327 1.00 91.31 78 SER A O 1
ATOM 609 N N . HIS A 1 79 ? -7.810 10.053 -6.370 1.00 90.31 79 HIS A N 1
ATOM 610 C CA . HIS A 1 79 ? -6.864 11.102 -6.733 1.00 90.31 79 HIS A CA 1
ATOM 611 C C . HIS A 1 79 ? -6.466 11.004 -8.212 1.00 90.31 79 HIS A C 1
ATOM 613 O O . HIS A 1 79 ? -5.452 10.397 -8.553 1.00 90.31 79 HIS A O 1
ATOM 619 N N . GLU A 1 80 ? -7.187 11.712 -9.087 1.00 84.69 80 GLU A N 1
ATOM 620 C CA . GLU A 1 80 ? -7.080 11.607 -10.558 1.00 84.69 80 GLU A CA 1
ATOM 621 C C . GLU A 1 80 ? -5.638 11.567 -11.108 1.00 84.69 80 GLU A C 1
ATOM 623 O O . GLU A 1 80 ? -5.286 10.695 -11.902 1.00 84.69 80 GLU A O 1
ATOM 628 N N . GLN A 1 81 ? -4.766 12.481 -10.668 1.00 89.88 81 GLN A N 1
ATOM 629 C CA . GLN A 1 81 ? -3.381 12.543 -11.165 1.00 89.88 81 GLN A CA 1
ATOM 630 C C . GLN A 1 81 ? -2.505 11.384 -10.665 1.00 89.88 81 GLN A C 1
ATOM 632 O O . GLN A 1 81 ? -1.626 10.912 -11.383 1.00 89.88 81 GLN A O 1
ATOM 637 N N . ALA A 1 82 ? -2.733 10.933 -9.431 1.00 85.06 82 ALA A N 1
ATOM 638 C CA . ALA A 1 82 ? -1.942 9.881 -8.806 1.00 85.06 82 ALA A CA 1
ATOM 639 C C . ALA A 1 82 ? -2.405 8.508 -9.297 1.00 85.06 82 ALA A C 1
ATOM 641 O O . ALA A 1 82 ? -1.564 7.670 -9.604 1.00 85.06 82 ALA A O 1
ATOM 642 N N . ALA A 1 83 ? -3.715 8.319 -9.473 1.00 89.44 83 ALA A N 1
ATOM 643 C CA . ALA A 1 83 ? -4.304 7.126 -10.069 1.00 89.44 83 ALA A CA 1
ATOM 644 C C . ALA A 1 83 ? -3.757 6.875 -11.482 1.00 89.44 83 ALA A C 1
ATOM 646 O O . ALA A 1 83 ? -3.338 5.764 -11.801 1.00 89.44 83 ALA A O 1
ATOM 647 N N . ALA A 1 84 ? -3.664 7.917 -12.319 1.00 90.56 84 ALA A N 1
ATOM 648 C CA . ALA A 1 84 ? -3.072 7.795 -13.652 1.00 90.56 84 ALA A CA 1
ATOM 649 C C . ALA A 1 84 ? -1.597 7.353 -13.600 1.00 90.56 84 ALA A C 1
ATOM 651 O O . ALA A 1 84 ? -1.187 6.469 -14.354 1.00 90.56 84 ALA A O 1
ATOM 652 N N . ALA A 1 85 ? -0.803 7.934 -12.693 1.00 90.00 85 ALA A N 1
ATOM 653 C CA . ALA A 1 85 ? 0.595 7.552 -12.507 1.00 90.00 85 ALA A CA 1
ATOM 654 C C . ALA A 1 85 ? 0.741 6.123 -11.960 1.00 90.00 85 ALA A C 1
ATOM 656 O O . ALA A 1 85 ? 1.619 5.388 -12.408 1.00 90.00 85 ALA A O 1
ATOM 657 N N . TRP A 1 86 ? -0.126 5.722 -11.030 1.00 90.69 86 TRP A N 1
ATOM 658 C CA . TRP A 1 86 ? -0.164 4.377 -10.465 1.00 90.69 86 TRP A CA 1
ATOM 659 C C . TRP A 1 86 ? -0.483 3.337 -11.541 1.00 90.69 86 TRP A C 1
ATOM 661 O O . TRP A 1 86 ? 0.303 2.420 -11.768 1.00 90.69 86 TRP A O 1
ATOM 671 N N . ASN A 1 87 ? -1.579 3.532 -12.276 1.00 90.56 87 ASN A N 1
ATOM 672 C CA . ASN A 1 87 ? -2.041 2.610 -13.315 1.00 90.56 87 ASN A CA 1
ATOM 673 C C . ASN A 1 87 ? -1.042 2.461 -14.469 1.00 90.56 87 ASN A C 1
ATOM 675 O O . ASN A 1 87 ? -0.927 1.381 -15.040 1.00 90.56 87 ASN A O 1
ATOM 679 N N . ALA A 1 88 ? -0.279 3.510 -14.787 1.00 93.12 88 ALA A N 1
ATOM 680 C CA . ALA A 1 88 ? 0.765 3.444 -15.809 1.00 93.12 88 ALA A CA 1
ATOM 681 C C . ALA A 1 88 ? 1.962 2.550 -15.426 1.00 93.12 88 ALA A C 1
ATOM 683 O O . ALA A 1 88 ? 2.696 2.122 -16.315 1.00 93.12 88 ALA A O 1
ATOM 684 N N . HIS A 1 89 ? 2.170 2.278 -14.132 1.00 93.81 89 HIS A N 1
ATOM 685 C CA . HIS A 1 89 ? 3.335 1.538 -13.626 1.00 93.81 89 HIS A CA 1
ATOM 686 C C . HIS A 1 89 ? 2.966 0.278 -12.837 1.00 93.81 89 HIS A C 1
ATOM 688 O O . HIS A 1 89 ? 3.865 -0.422 -12.366 1.00 93.81 89 HIS A O 1
ATOM 694 N N . LEU A 1 90 ? 1.673 -0.012 -12.675 1.00 92.06 90 LEU A N 1
ATOM 695 C CA . LEU A 1 90 ? 1.201 -1.186 -11.958 1.00 92.06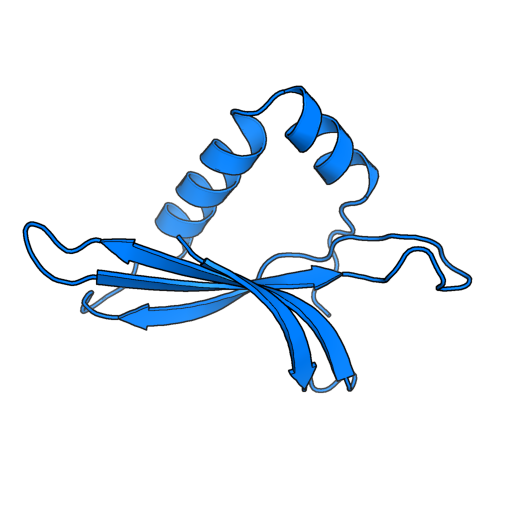 90 LEU A CA 1
ATOM 696 C C . LEU A 1 90 ? 1.526 -2.456 -12.752 1.00 92.06 90 L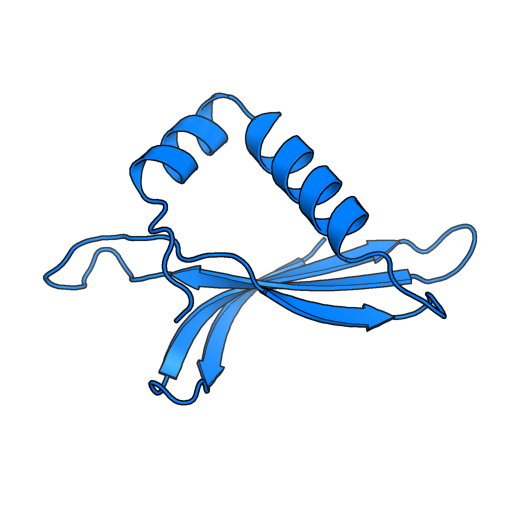EU A C 1
ATOM 698 O O . LEU A 1 90 ? 1.049 -2.650 -13.869 1.00 92.06 90 LEU A O 1
ATOM 702 N N . ILE A 1 91 ? 2.311 -3.340 -12.143 1.00 90.62 91 ILE A N 1
ATOM 703 C CA . ILE A 1 91 ? 2.530 -4.706 -12.608 1.00 90.62 91 ILE A CA 1
ATOM 704 C C . ILE A 1 91 ? 1.695 -5.625 -11.723 1.00 90.62 91 ILE A C 1
ATOM 706 O O . ILE A 1 91 ? 1.885 -5.680 -10.506 1.00 90.62 91 ILE A O 1
ATOM 710 N N . ASP A 1 92 ? 0.782 -6.370 -12.348 1.00 77.38 92 ASP A N 1
ATOM 711 C CA . ASP A 1 92 ? -0.113 -7.309 -11.667 1.00 77.38 92 ASP A CA 1
ATOM 712 C C . ASP A 1 92 ? 0.586 -8.640 -11.315 1.00 77.38 92 ASP A C 1
ATOM 714 O O . ASP A 1 92 ? 0.079 -9.735 -11.550 1.00 77.38 92 ASP A O 1
ATOM 718 N N . GLU A 1 93 ? 1.796 -8.547 -10.766 1.00 76.38 93 GLU A N 1
ATOM 719 C CA . GLU A 1 93 ? 2.581 -9.678 -10.284 1.00 76.38 93 GLU A CA 1
ATOM 720 C C . GLU A 1 93 ? 2.710 -9.595 -8.763 1.00 76.38 93 GLU A C 1
ATOM 722 O O . GLU A 1 93 ? 2.928 -8.529 -8.178 1.00 76.38 93 GLU A O 1
ATOM 727 N N . SER A 1 94 ? 2.565 -10.745 -8.105 1.00 70.69 94 SER A N 1
ATOM 728 C CA . SER A 1 94 ? 2.881 -10.871 -6.687 1.00 70.69 94 SER A CA 1
ATOM 729 C C . SER A 1 94 ? 4.350 -11.252 -6.550 1.00 70.69 94 SER A C 1
ATOM 731 O O . SER A 1 94 ? 4.681 -12.433 -6.634 1.00 70.69 94 SER A O 1
ATOM 733 N N . VAL A 1 95 ? 5.202 -10.254 -6.317 1.00 65.81 95 VAL A N 1
ATOM 734 C CA . VAL A 1 95 ? 6.594 -10.450 -5.873 1.00 65.81 95 VAL A CA 1
ATOM 735 C C . VAL A 1 95 ? 6.680 -10.757 -4.391 1.00 65.81 95 VAL A C 1
ATOM 737 O O . VAL A 1 95 ? 5.727 -10.387 -3.664 1.00 65.81 95 VAL A O 1
#

Organism: NCB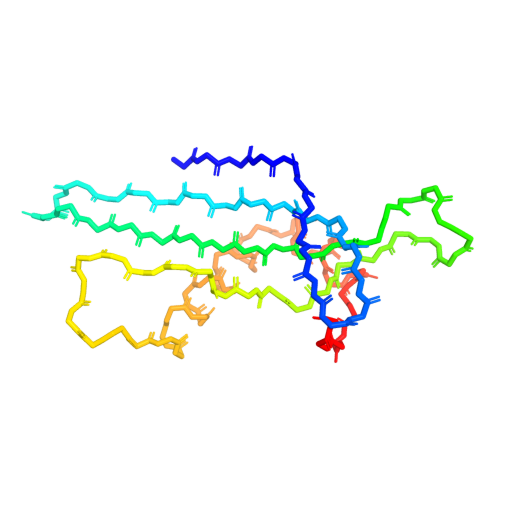I:txid2508997

pLDDT: mean 90.39, std 5.18, range [65.81, 96.44]

Sequence (95 aa):
MLVVDAYLHLEVGRVDALIVDAVEYVPGRRSLKMAIPYRPQMSPEGFAVYRPKFVDVVGVDEPDYAALADAFFDGVDSHEQAAAAWNAHLIDESV